Protein AF-A0A353MDY5-F1 (afdb_monomer)

pLDDT: mean 84.75, std 13.34, range [46.91, 98.19]

Solvent-accessible surface area (backbone atoms only — not comparable to full-atom values): 6318 Å² total; per-residue (Å²): 124,85,59,48,76,50,50,87,92,37,72,65,36,55,48,33,39,76,69,66,77,44,56,96,83,58,75,62,87,57,96,47,60,49,61,63,78,95,44,56,91,49,46,66,61,58,50,49,60,58,32,77,76,31,87,82,40,68,39,67,82,58,47,36,60,40,48,70,70,58,54,56,52,52,72,73,46,96,75,84,77,66,63,77,70,54,53,62,75,52,76,80,56,87,68,78,70,131

Sequence (98 aa):
MTGIRIFPGTPLHRQAISDGIITADTVLLEPVFYLAPAIRDTLCEMVAARALARKNWVAPGMELNMSDAMLDALRRFPVRGPMWKQLKRLGRSRIRPM

Foldseek 3Di:
DDAAWDDPPDPVVVVCCVQVVDHPPDDSPDTDGDDDPVCVVPVVVVLLVVLQVDCLDDDVVQCFLDDPVVVVVVVVDPDDDDPSVVSSVDGGDPDDTD

Mean predicted aligned error: 6.67 Å

Radius of gyration: 17.31 Å; Cα contacts (8 Å, |Δi|>4): 88; chains: 1; bounding box: 35×22×49 Å

Structure (mmCIF, N/CA/C/O backbone):
data_AF-A0A353MDY5-F1
#
_entry.id   AF-A0A353MDY5-F1
#
loop_
_atom_site.group_PDB
_atom_site.id
_atom_site.type_symbol
_atom_site.label_atom_id
_atom_site.label_alt_id
_atom_site.label_comp_id
_atom_site.label_asym_id
_atom_site.label_entity_id
_atom_site.label_seq_id
_atom_site.pdbx_PDB_ins_code
_atom_site.Cartn_x
_atom_site.Cartn_y
_atom_site.Cartn_z
_atom_s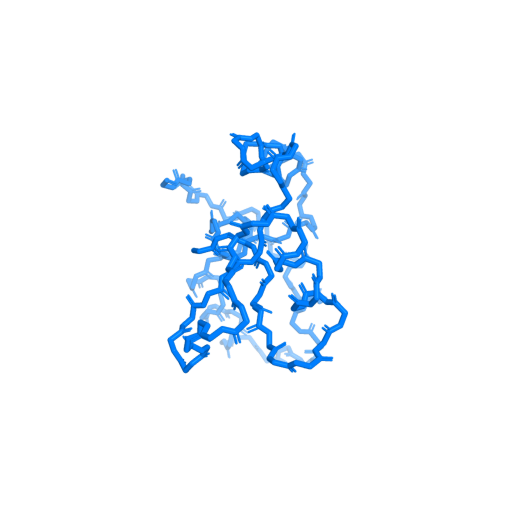ite.occupancy
_atom_site.B_iso_or_equiv
_atom_site.auth_seq_id
_atom_site.auth_comp_id
_atom_site.auth_asym_id
_atom_site.auth_atom_id
_atom_site.pdbx_PDB_model_num
ATOM 1 N N . MET A 1 1 ? -0.561 6.161 -1.717 1.00 56.09 1 MET A N 1
ATOM 2 C CA . MET A 1 1 ? -1.181 5.451 -0.571 1.00 56.09 1 MET A CA 1
ATOM 3 C C . MET A 1 1 ? -0.619 4.043 -0.508 1.00 56.09 1 MET A C 1
ATOM 5 O O . MET A 1 1 ? -0.717 3.330 -1.501 1.00 56.09 1 MET A O 1
ATOM 9 N N . THR A 1 2 ? -0.022 3.659 0.620 1.00 75.69 2 THR A N 1
ATOM 10 C CA . THR A 1 2 ? 0.539 2.315 0.832 1.00 75.69 2 THR A CA 1
ATOM 11 C C . THR A 1 2 ? -0.349 1.559 1.813 1.00 75.69 2 THR A C 1
ATOM 13 O O . THR A 1 2 ? -0.769 2.123 2.818 1.00 75.69 2 THR A O 1
ATOM 16 N N . GLY A 1 3 ? -0.642 0.292 1.525 1.00 89.38 3 GLY A N 1
ATOM 17 C CA . GLY A 1 3 ? -1.439 -0.578 2.391 1.00 89.38 3 GLY A CA 1
ATOM 18 C C . GLY A 1 3 ? -2.572 -1.279 1.652 1.00 89.38 3 GLY A C 1
ATOM 19 O O . GLY A 1 3 ? -2.811 -1.042 0.467 1.00 89.38 3 GLY A O 1
ATOM 20 N N . ILE A 1 4 ? -3.268 -2.165 2.360 1.00 94.25 4 ILE A N 1
ATOM 21 C CA . ILE A 1 4 ? -4.405 -2.914 1.814 1.00 94.25 4 ILE A CA 1
ATOM 22 C C . ILE A 1 4 ? -5.691 -2.190 2.210 1.00 94.25 4 ILE A C 1
ATOM 24 O O . ILE A 1 4 ? -5.908 -1.936 3.394 1.00 94.25 4 ILE A O 1
ATOM 28 N N . ARG A 1 5 ? -6.546 -1.852 1.238 1.00 96.12 5 ARG A N 1
ATOM 29 C CA . ARG A 1 5 ? -7.851 -1.225 1.503 1.00 96.12 5 ARG A CA 1
ATOM 30 C C . ARG A 1 5 ? -8.674 -2.124 2.425 1.00 96.12 5 ARG A C 1
ATOM 32 O O . ARG A 1 5 ? -8.880 -3.300 2.128 1.00 96.12 5 ARG A O 1
ATOM 39 N N . ILE A 1 6 ? -9.152 -1.557 3.526 1.00 97.62 6 ILE A N 1
ATOM 40 C CA . ILE A 1 6 ? -10.000 -2.268 4.478 1.00 97.62 6 ILE A CA 1
ATOM 41 C C . ILE A 1 6 ? -11.441 -2.223 3.974 1.00 97.62 6 ILE A C 1
ATOM 43 O O . ILE A 1 6 ? -11.964 -1.143 3.693 1.00 97.62 6 ILE A O 1
ATOM 47 N N . PHE A 1 7 ? -12.072 -3.395 3.890 1.00 97.25 7 PHE A N 1
ATOM 48 C CA . PHE A 1 7 ? -13.490 -3.547 3.565 1.00 97.25 7 PHE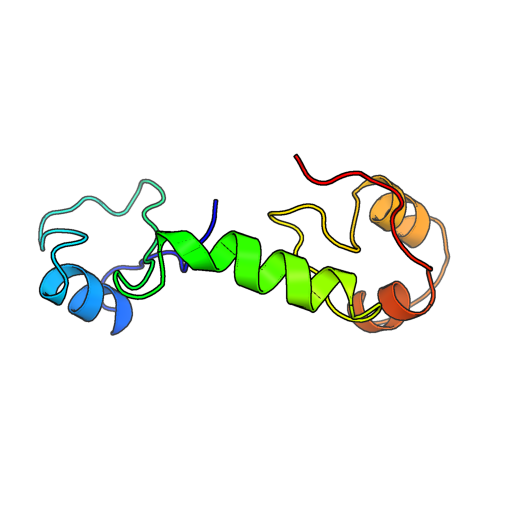 A CA 1
ATOM 49 C C . PHE A 1 7 ? -14.248 -4.189 4.733 1.00 97.25 7 PHE A C 1
ATOM 51 O O . PHE A 1 7 ? -13.727 -5.154 5.308 1.00 97.25 7 PHE A O 1
ATOM 58 N N . PRO A 1 8 ? -15.469 -3.717 5.060 1.00 96.69 8 PRO A N 1
ATOM 59 C CA . PRO A 1 8 ? -16.281 -4.274 6.140 1.00 96.69 8 PRO A CA 1
ATOM 60 C C . PRO A 1 8 ? -16.453 -5.796 6.032 1.00 96.69 8 PRO A C 1
ATOM 62 O O . PRO A 1 8 ? -16.540 -6.352 4.940 1.00 96.69 8 PRO A O 1
ATOM 65 N N . GLY A 1 9 ? -16.495 -6.484 7.175 1.00 95.88 9 GLY A N 1
ATOM 66 C CA . GLY A 1 9 ? -16.761 -7.931 7.254 1.00 95.88 9 GLY A CA 1
ATOM 67 C C . GLY A 1 9 ? -15.607 -8.857 6.835 1.00 95.88 9 GLY A C 1
ATOM 68 O O . GLY A 1 9 ? -15.638 -10.056 7.128 1.00 95.88 9 GLY A O 1
ATOM 69 N N . THR A 1 10 ? -14.550 -8.330 6.215 1.00 97.81 10 THR A N 1
ATOM 70 C CA . THR A 1 10 ? -13.376 -9.130 5.833 1.00 97.81 10 THR A CA 1
ATOM 71 C C . THR A 1 10 ? -12.549 -9.572 7.053 1.00 97.81 10 THR A C 1
ATOM 73 O O . THR A 1 10 ? -12.603 -8.937 8.110 1.00 97.81 10 THR A O 1
ATOM 76 N N . PRO A 1 11 ? -11.730 -10.635 6.941 1.00 98.19 11 PRO A N 1
ATOM 77 C CA . PRO A 1 11 ? -10.751 -10.966 7.980 1.00 98.19 11 PRO A CA 1
ATOM 78 C C . PRO A 1 11 ? -9.808 -9.801 8.307 1.00 98.19 11 PRO A C 1
ATOM 80 O O . PRO A 1 11 ? -9.524 -9.559 9.475 1.00 98.19 11 PRO A O 1
ATOM 83 N N . LEU A 1 12 ? -9.400 -9.029 7.292 1.00 97.75 12 LEU A N 1
ATOM 84 C CA . LEU A 1 12 ? -8.554 -7.850 7.471 1.00 97.75 12 LEU A CA 1
ATOM 85 C C . LEU A 1 12 ? -9.240 -6.763 8.307 1.00 97.75 12 LEU A C 1
ATOM 87 O O . LEU A 1 12 ? -8.584 -6.117 9.111 1.00 97.75 12 LEU A O 1
ATOM 91 N N . HIS A 1 13 ? -10.555 -6.582 8.158 1.00 98.00 13 HIS A N 1
ATOM 92 C CA . HIS A 1 13 ? -11.328 -5.656 8.987 1.00 98.00 13 HIS A CA 1
ATOM 93 C C . HIS A 1 13 ? -11.296 -6.047 10.468 1.00 98.00 13 HIS A C 1
ATOM 95 O O . HIS A 1 13 ? -11.019 -5.203 11.314 1.00 98.00 13 HIS A O 1
ATOM 101 N N . ARG A 1 14 ? -11.490 -7.335 10.786 1.00 98.12 14 ARG A N 1
ATOM 102 C CA . ARG A 1 14 ? -11.373 -7.832 12.170 1.00 98.12 14 ARG A CA 1
ATOM 103 C C . ARG A 1 14 ? -9.961 -7.657 12.721 1.00 98.12 14 ARG A C 1
ATOM 105 O O . ARG A 1 14 ? -9.808 -7.218 13.856 1.00 98.12 14 ARG A O 1
ATOM 112 N N . GLN A 1 15 ? -8.947 -7.952 11.908 1.00 97.94 15 GLN A N 1
ATOM 113 C CA . GLN A 1 15 ? -7.552 -7.742 12.291 1.00 97.94 15 GLN A CA 1
ATOM 114 C C . GLN A 1 15 ? -7.262 -6.262 12.550 1.00 97.94 15 GLN A C 1
ATOM 116 O O . GLN A 1 15 ? -6.636 -5.930 13.543 1.00 97.94 15 GLN A O 1
ATOM 121 N N . ALA A 1 16 ? -7.759 -5.361 11.703 1.00 97.75 16 ALA A N 1
ATOM 122 C CA . ALA A 1 16 ? -7.547 -3.928 11.857 1.00 97.75 16 ALA A CA 1
ATOM 123 C C . ALA A 1 16 ? -8.182 -3.366 13.140 1.00 97.75 16 ALA A C 1
ATOM 125 O O . ALA A 1 16 ? -7.611 -2.458 13.737 1.00 97.75 16 ALA A O 1
ATOM 126 N N . ILE A 1 17 ? -9.320 -3.920 13.577 1.00 98.06 17 ILE A N 1
ATOM 127 C CA . ILE A 1 17 ? -9.913 -3.60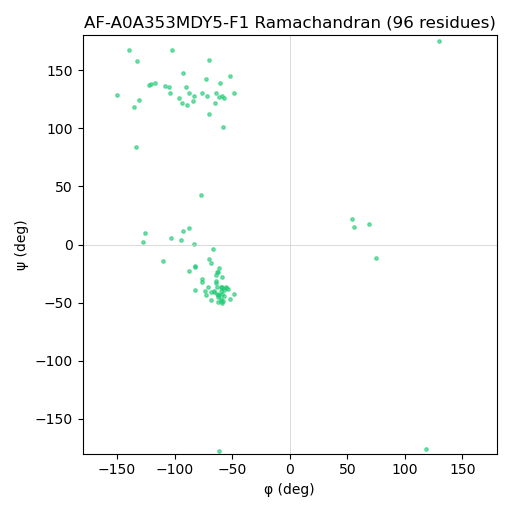8 14.886 1.00 98.06 17 ILE A CA 1
ATOM 128 C C . ILE A 1 17 ? -9.037 -4.161 16.015 1.00 98.06 17 ILE A C 1
ATOM 130 O O . ILE A 1 17 ? -8.711 -3.435 16.949 1.00 98.06 17 ILE A O 1
ATOM 134 N N . SER A 1 18 ? -8.616 -5.426 15.912 1.00 97.69 18 SER A N 1
ATOM 135 C CA . SER A 1 18 ? -7.740 -6.067 16.904 1.00 97.69 18 SER A CA 1
ATOM 136 C C . SER A 1 18 ? -6.407 -5.335 17.076 1.00 97.69 18 SER A C 1
ATOM 138 O O . SER A 1 18 ? -5.894 -5.249 18.186 1.00 97.69 18 SER A O 1
ATOM 140 N N . ASP A 1 19 ? -5.857 -4.803 15.987 1.00 96.62 19 ASP A N 1
ATOM 141 C CA . ASP A 1 19 ? -4.598 -4.057 15.971 1.00 96.62 19 ASP A CA 1
ATOM 142 C C . ASP A 1 19 ? -4.780 -2.579 16.356 1.00 96.62 19 ASP A C 1
ATOM 144 O O . ASP A 1 19 ? -3.814 -1.817 16.340 1.00 96.62 19 ASP A O 1
ATOM 148 N N . GLY A 1 20 ? -6.010 -2.146 16.657 1.00 96.62 20 GLY A N 1
ATOM 149 C CA . GLY A 1 20 ? -6.324 -0.767 17.036 1.00 96.62 20 GLY A CA 1
ATOM 150 C C . GLY A 1 20 ? -6.167 0.255 15.905 1.00 96.62 20 GLY A C 1
ATOM 151 O O . GLY A 1 20 ? -6.062 1.449 16.169 1.00 96.62 20 GLY A O 1
ATOM 152 N N . ILE A 1 21 ? -6.131 -0.184 14.644 1.00 95.38 21 ILE A N 1
ATOM 153 C CA . ILE A 1 21 ? -5.999 0.701 13.473 1.00 95.38 21 ILE A CA 1
ATOM 154 C C . ILE A 1 21 ? -7.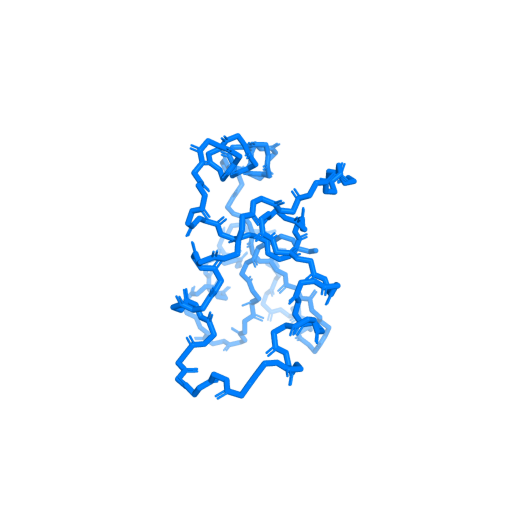326 1.402 13.161 1.00 95.38 21 ILE A C 1
ATOM 156 O O . ILE A 1 21 ? -7.329 2.532 12.679 1.00 95.38 21 ILE A O 1
ATOM 160 N N . ILE A 1 22 ? -8.444 0.727 13.427 1.00 97.19 22 ILE A N 1
ATOM 161 C CA . ILE A 1 22 ? -9.808 1.254 13.325 1.00 97.19 22 ILE A CA 1
ATOM 162 C C . ILE A 1 22 ? -10.641 0.750 14.506 1.00 97.19 22 ILE A C 1
ATOM 164 O O . ILE A 1 22 ? -10.258 -0.192 15.196 1.00 97.19 22 ILE A O 1
ATOM 168 N N . THR A 1 23 ? -11.814 1.338 14.705 1.00 97.56 23 THR A N 1
ATOM 169 C CA . THR A 1 23 ? -12.845 0.846 15.629 1.00 97.56 23 THR A CA 1
ATOM 170 C C . THR A 1 23 ? -13.960 0.124 14.870 1.00 97.56 23 THR A C 1
ATOM 172 O O . THR A 1 23 ? -14.071 0.247 13.649 1.00 97.56 23 THR A O 1
ATOM 175 N N . ALA A 1 24 ? -14.824 -0.601 15.590 1.00 95.56 24 ALA A N 1
ATOM 176 C CA . ALA A 1 24 ? -16.001 -1.247 15.001 1.00 95.56 24 ALA A CA 1
ATOM 177 C C . ALA A 1 24 ? -16.965 -0.252 14.319 1.00 95.56 24 ALA A C 1
ATOM 179 O O . ALA A 1 24 ? -17.623 -0.617 13.347 1.00 95.56 24 ALA A O 1
ATOM 180 N N . ASP A 1 25 ? -16.990 1.000 14.785 1.00 96.19 25 ASP A N 1
ATOM 181 C CA . ASP A 1 25 ? -17.856 2.072 14.276 1.00 96.19 25 ASP A CA 1
ATOM 182 C C . ASP A 1 25 ? -17.178 2.946 13.207 1.00 96.19 25 ASP A C 1
ATOM 184 O O . ASP A 1 25 ? -17.738 3.946 12.756 1.00 96.19 25 ASP A O 1
ATOM 188 N N . THR A 1 26 ? -15.948 2.611 12.798 1.00 97.19 26 THR A N 1
ATOM 189 C CA . THR A 1 26 ? -15.226 3.401 11.795 1.00 97.19 26 THR A CA 1
ATOM 190 C C . THR A 1 26 ? -15.947 3.345 10.447 1.00 97.19 26 THR A C 1
ATOM 192 O O . THR A 1 26 ? -16.120 2.279 9.855 1.00 97.19 26 THR A O 1
ATOM 195 N N . VAL A 1 27 ? -16.326 4.512 9.917 1.00 96.25 27 VAL A N 1
ATOM 196 C CA . VAL A 1 27 ? -16.967 4.635 8.602 1.00 96.25 27 VAL A CA 1
ATOM 197 C C . VAL A 1 27 ? -15.949 4.335 7.500 1.00 96.25 27 VAL A C 1
ATOM 199 O O . VAL A 1 27 ? -15.021 5.102 7.266 1.00 96.25 27 VAL A O 1
ATOM 202 N N . LEU A 1 28 ? -16.142 3.223 6.787 1.00 96.56 28 LEU A N 1
ATOM 203 C CA . LEU A 1 28 ? -15.239 2.775 5.717 1.00 96.56 28 LEU A CA 1
ATOM 204 C C . LEU A 1 28 ? -15.639 3.258 4.314 1.00 96.56 28 LEU A C 1
ATOM 206 O O . LEU A 1 28 ? -15.071 2.775 3.332 1.00 96.56 28 LEU A O 1
ATOM 210 N N . LEU A 1 29 ? -16.585 4.201 4.202 1.00 95.56 29 LEU A N 1
ATOM 211 C CA . LEU A 1 29 ? -16.902 4.854 2.925 1.00 95.56 29 LEU A CA 1
ATOM 212 C C . LEU A 1 29 ? -15.654 5.557 2.378 1.00 95.56 29 LEU A C 1
ATOM 214 O O . LEU A 1 29 ? -15.239 5.285 1.251 1.00 95.56 29 LEU A O 1
ATOM 218 N N . GLU A 1 30 ? -14.984 6.336 3.231 1.00 94.19 30 GLU A N 1
ATOM 219 C CA . GLU A 1 30 ? -13.681 6.903 2.908 1.00 94.19 30 GLU A CA 1
ATOM 220 C C . GLU A 1 30 ? -12.570 5.831 2.922 1.00 94.19 30 GLU A C 1
ATOM 222 O O . GLU A 1 30 ? -12.595 4.901 3.743 1.00 94.19 30 GLU A O 1
ATOM 227 N N . PRO A 1 31 ? -11.589 5.911 2.001 1.00 94.31 31 PRO A N 1
ATOM 228 C CA . PRO A 1 31 ? -10.446 5.008 1.936 1.00 94.31 31 PRO A CA 1
ATOM 229 C C . PRO A 1 31 ? -9.559 4.921 3.183 1.00 94.31 31 PRO A C 1
ATOM 231 O O . PRO A 1 31 ? -8.641 5.709 3.364 1.00 94.31 31 PRO A O 1
ATOM 234 N N . VAL A 1 32 ? -9.753 3.863 3.976 1.00 95.88 32 VAL A N 1
ATOM 235 C CA . VAL A 1 32 ? -8.865 3.441 5.071 1.00 95.88 32 VAL A CA 1
ATOM 236 C C . VAL A 1 32 ? -8.050 2.217 4.656 1.00 95.88 32 VAL A C 1
ATOM 238 O O . VAL A 1 32 ? -8.580 1.260 4.080 1.00 95.88 32 VAL A O 1
ATOM 241 N N . PHE A 1 33 ? -6.754 2.241 4.961 1.00 94.94 33 PHE A N 1
ATOM 242 C CA . PHE A 1 33 ? -5.792 1.220 4.560 1.00 94.94 33 PHE A CA 1
ATOM 243 C C . PHE A 1 33 ? -5.110 0.601 5.775 1.00 94.94 33 PHE A C 1
ATOM 245 O O . PHE A 1 33 ? -4.695 1.298 6.698 1.00 94.94 33 PHE A O 1
ATOM 252 N N . TYR A 1 34 ? -4.963 -0.718 5.743 1.00 96.19 34 TYR A N 1
ATOM 253 C CA . TYR A 1 34 ? -4.225 -1.469 6.739 1.00 96.19 34 TYR A CA 1
ATOM 254 C C . TYR A 1 34 ? -2.743 -1.541 6.364 1.00 96.19 34 TYR A C 1
ATOM 256 O O . TYR A 1 34 ? -2.381 -1.940 5.250 1.00 96.19 34 TYR A O 1
ATOM 264 N N . LEU A 1 35 ? -1.902 -1.215 7.341 1.00 94.31 35 LEU A N 1
ATOM 265 C CA . LEU A 1 35 ? -0.472 -1.490 7.364 1.00 94.31 35 LEU A CA 1
ATOM 266 C C . LEU A 1 35 ? -0.142 -2.119 8.711 1.00 94.31 35 LEU A C 1
ATOM 268 O O . LEU A 1 35 ? -0.419 -1.519 9.753 1.00 94.31 35 LEU A O 1
ATOM 272 N N . ALA A 1 36 ? 0.463 -3.305 8.674 1.00 93.88 36 ALA A N 1
ATOM 273 C CA . ALA A 1 36 ? 0.878 -3.997 9.883 1.00 93.88 36 ALA A CA 1
ATOM 274 C C . ALA A 1 36 ? 1.856 -3.107 10.677 1.00 93.88 36 ALA A C 1
ATOM 276 O O . ALA A 1 36 ? 2.849 -2.649 10.095 1.00 93.88 36 ALA A O 1
ATOM 277 N N . PRO A 1 37 ? 1.616 -2.867 11.982 1.00 93.25 37 PRO A N 1
ATOM 278 C CA . PRO A 1 37 ? 2.441 -1.962 12.785 1.00 93.25 37 PRO A CA 1
ATOM 279 C C . PRO A 1 37 ? 3.936 -2.294 12.732 1.00 93.25 37 PRO A C 1
ATOM 281 O O . PRO A 1 37 ? 4.756 -1.397 12.591 1.00 93.25 37 PRO A O 1
ATOM 284 N N . ALA A 1 38 ? 4.281 -3.586 12.725 1.00 94.81 38 ALA A N 1
ATOM 285 C CA . ALA A 1 38 ? 5.661 -4.072 12.733 1.00 94.81 38 ALA A CA 1
ATOM 286 C C . ALA A 1 38 ? 6.516 -3.653 11.519 1.00 94.81 38 ALA A C 1
ATOM 288 O O . ALA A 1 38 ? 7.740 -3.716 11.588 1.00 94.81 38 ALA A O 1
ATOM 289 N N . ILE A 1 39 ? 5.898 -3.268 10.398 1.00 93.69 39 ILE A N 1
ATOM 290 C CA . ILE A 1 39 ? 6.610 -2.920 9.154 1.00 93.69 39 ILE A CA 1
ATOM 291 C C . ILE A 1 39 ? 6.213 -1.553 8.598 1.00 93.69 39 ILE A C 1
ATOM 293 O O . ILE A 1 39 ? 6.682 -1.179 7.526 1.00 93.69 39 ILE A O 1
ATOM 297 N N . ARG A 1 40 ? 5.327 -0.818 9.280 1.00 91.94 40 ARG A N 1
ATOM 298 C CA . ARG A 1 40 ? 4.736 0.430 8.776 1.00 91.94 40 ARG A CA 1
ATOM 299 C C . ARG A 1 40 ? 5.799 1.423 8.309 1.00 91.94 40 ARG A C 1
ATOM 301 O O . ARG A 1 40 ? 5.685 1.946 7.204 1.00 91.94 40 ARG A O 1
ATOM 308 N N . ASP A 1 41 ? 6.832 1.614 9.121 1.00 93.12 41 ASP A N 1
ATOM 309 C CA . ASP A 1 41 ? 7.833 2.660 8.903 1.00 93.12 41 ASP A CA 1
ATOM 310 C C . ASP A 1 41 ? 8.916 2.246 7.899 1.00 93.12 41 ASP A C 1
ATOM 312 O O . ASP A 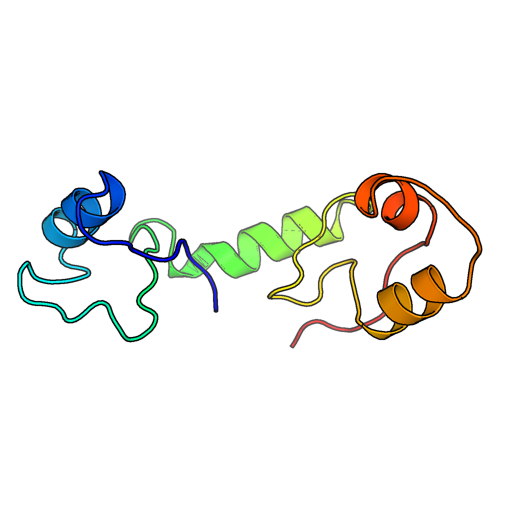1 41 ? 9.590 3.094 7.324 1.00 93.12 41 ASP A O 1
ATOM 316 N N . THR A 1 42 ? 9.064 0.944 7.637 1.00 94.12 42 THR A N 1
ATOM 317 C CA . THR A 1 42 ? 10.134 0.400 6.783 1.00 94.12 42 THR A CA 1
ATOM 318 C C . THR A 1 42 ? 9.631 -0.152 5.451 1.00 94.12 42 THR A C 1
ATOM 320 O O . THR A 1 42 ? 10.425 -0.379 4.537 1.00 94.12 42 THR A O 1
ATOM 323 N N . LEU A 1 43 ? 8.319 -0.368 5.291 1.00 91.56 43 LEU A N 1
ATOM 324 C CA . LEU A 1 43 ? 7.750 -1.050 4.127 1.00 91.56 43 LEU A CA 1
ATOM 325 C C . LEU A 1 43 ? 8.094 -0.363 2.802 1.00 91.56 43 LEU A C 1
ATOM 327 O O . LEU A 1 43 ? 8.513 -1.039 1.862 1.00 91.56 43 LEU A O 1
ATOM 331 N N . CYS A 1 44 ? 7.912 0.956 2.710 1.0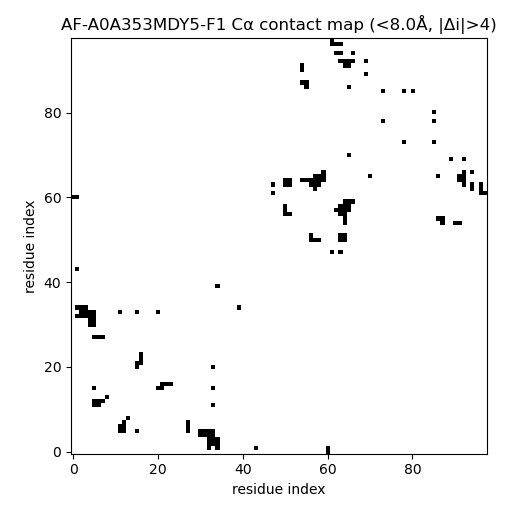0 89.56 44 CYS A N 1
ATOM 332 C CA . CYS A 1 44 ? 8.142 1.690 1.464 1.00 89.56 44 CYS A CA 1
ATOM 333 C C . CYS A 1 44 ? 9.606 1.584 1.019 1.00 89.56 44 CYS A C 1
ATOM 335 O O . CYS A 1 44 ? 9.871 1.187 -0.116 1.00 89.56 44 CYS A O 1
ATOM 337 N N . GLU A 1 45 ? 10.553 1.8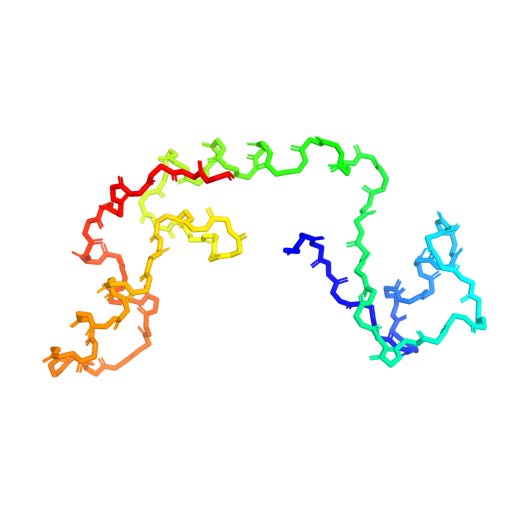40 1.926 1.00 91.19 45 GLU A N 1
ATOM 338 C CA . GLU A 1 45 ? 11.989 1.705 1.657 1.00 91.19 45 GLU A CA 1
ATOM 339 C C . GLU A 1 45 ? 12.347 0.266 1.260 1.00 91.19 45 GLU A C 1
ATOM 341 O O . GLU A 1 45 ? 13.006 0.019 0.244 1.00 91.19 45 GLU A O 1
ATOM 346 N N . MET A 1 46 ? 11.834 -0.706 2.017 1.00 91.94 46 MET A N 1
ATOM 347 C CA . MET A 1 46 ? 12.065 -2.127 1.791 1.00 91.94 46 MET A CA 1
ATOM 348 C C . MET A 1 46 ? 11.604 -2.580 0.396 1.00 91.94 46 MET A C 1
ATOM 350 O O . MET A 1 46 ? 12.301 -3.368 -0.263 1.00 91.94 46 MET A O 1
ATOM 354 N N . VAL A 1 47 ? 10.432 -2.116 -0.051 1.00 90.62 47 VAL A N 1
ATOM 355 C CA . VAL A 1 47 ? 9.889 -2.423 -1.381 1.00 90.62 47 VAL A CA 1
ATOM 356 C C . VAL A 1 47 ? 10.669 -1.680 -2.458 1.00 90.62 47 VAL A C 1
ATOM 358 O O . VAL A 1 47 ? 11.023 -2.300 -3.465 1.00 90.62 47 VAL A O 1
ATOM 361 N N . ALA A 1 48 ? 10.994 -0.403 -2.247 1.00 89.00 48 ALA A N 1
ATOM 362 C CA . ALA A 1 48 ? 11.742 0.399 -3.206 1.00 89.00 48 ALA A CA 1
ATOM 363 C C . ALA A 1 48 ? 13.110 -0.216 -3.524 1.00 89.00 48 ALA A C 1
ATOM 365 O O . ALA A 1 48 ? 13.419 -0.474 -4.692 1.00 89.00 48 ALA A O 1
ATOM 366 N N . ALA A 1 49 ? 13.881 -0.565 -2.492 1.00 91.31 49 ALA A N 1
ATOM 367 C CA . ALA A 1 49 ? 15.183 -1.210 -2.642 1.00 91.31 49 ALA A CA 1
ATOM 368 C C . ALA A 1 49 ? 15.088 -2.528 -3.438 1.00 91.31 49 ALA A C 1
ATOM 370 O O . ALA A 1 49 ? 15.876 -2.784 -4.354 1.00 91.31 49 ALA A O 1
ATOM 371 N N . ARG A 1 50 ? 14.083 -3.364 -3.142 1.00 91.25 50 ARG A N 1
ATOM 372 C CA . ARG A 1 50 ? 13.889 -4.658 -3.822 1.00 91.25 50 ARG A CA 1
ATOM 373 C C . ARG A 1 50 ? 13.413 -4.516 -5.267 1.00 91.25 50 ARG A C 1
ATOM 375 O O . ARG A 1 50 ? 13.829 -5.325 -6.105 1.00 91.25 50 ARG A O 1
ATOM 382 N N . ALA A 1 51 ? 12.560 -3.533 -5.549 1.00 88.62 51 ALA A N 1
ATOM 383 C CA . ALA A 1 51 ? 12.023 -3.267 -6.879 1.00 88.62 51 ALA A CA 1
ATOM 384 C C . ALA A 1 51 ? 13.075 -2.638 -7.806 1.00 88.62 51 ALA A C 1
ATOM 386 O O . ALA A 1 51 ? 13.202 -3.057 -8.954 1.00 88.62 51 ALA A O 1
ATOM 387 N N . LEU A 1 52 ? 13.906 -1.710 -7.323 1.00 85.56 52 LEU A N 1
ATOM 388 C CA . LEU A 1 52 ? 14.982 -1.106 -8.128 1.00 85.56 52 LEU A CA 1
ATOM 389 C C . LEU A 1 52 ? 16.047 -2.127 -8.566 1.00 85.56 52 LEU A C 1
ATOM 391 O O . LEU A 1 52 ? 16.611 -2.030 -9.667 1.00 85.56 52 LEU A O 1
ATOM 395 N N . ALA A 1 53 ? 16.272 -3.153 -7.741 1.00 88.88 53 ALA A N 1
ATOM 396 C CA . ALA A 1 53 ? 17.150 -4.274 -8.059 1.00 88.88 53 ALA A CA 1
ATOM 397 C C . ALA A 1 53 ? 16.591 -5.211 -9.154 1.00 88.88 53 ALA A C 1
ATOM 399 O O . ALA A 1 53 ? 17.332 -6.046 -9.673 1.00 88.88 53 ALA A O 1
ATOM 400 N N . ARG A 1 54 ? 15.304 -5.107 -9.530 1.00 86.19 54 ARG A N 1
ATOM 401 C CA . ARG A 1 54 ? 14.616 -6.071 -10.410 1.00 86.19 54 ARG A CA 1
ATOM 402 C C . ARG A 1 54 ? 13.783 -5.388 -11.491 1.00 86.19 54 ARG A C 1
ATOM 404 O O . ARG A 1 54 ? 12.783 -4.742 -11.221 1.00 86.19 54 ARG A O 1
ATOM 411 N N . LYS A 1 55 ? 14.125 -5.631 -12.758 1.00 74.94 55 LYS A N 1
ATOM 412 C CA . LYS A 1 55 ? 13.437 -5.024 -13.919 1.00 74.94 55 LYS A CA 1
ATOM 413 C C . LYS A 1 55 ? 11.993 -5.504 -14.127 1.00 74.94 55 LYS A C 1
ATOM 415 O O . LYS A 1 55 ? 11.259 -4.911 -14.902 1.00 74.94 55 LYS A O 1
ATOM 420 N N . ASN A 1 56 ? 11.599 -6.603 -13.490 1.00 83.38 56 ASN A N 1
ATOM 421 C CA . ASN A 1 56 ? 10.286 -7.230 -13.642 1.00 83.38 56 ASN A CA 1
ATOM 422 C C . ASN A 1 56 ? 9.334 -6.954 -12.469 1.00 83.38 56 ASN A C 1
ATOM 424 O O . ASN A 1 56 ? 8.273 -7.573 -12.409 1.00 83.38 56 ASN A O 1
ATOM 428 N N . TRP A 1 57 ? 9.729 -6.106 -11.521 1.00 87.50 57 TRP A N 1
ATOM 429 C CA . TRP A 1 57 ? 8.903 -5.705 -10.385 1.00 87.50 57 TRP A CA 1
ATOM 430 C C . TRP A 1 57 ? 8.374 -4.306 -10.635 1.00 87.50 57 TRP A C 1
ATOM 432 O O . TRP A 1 57 ? 9.157 -3.423 -10.955 1.00 87.50 57 TRP A O 1
ATOM 442 N N . VAL A 1 58 ? 7.073 -4.104 -10.468 1.00 84.19 58 VAL A N 1
ATOM 443 C CA . VAL A 1 58 ? 6.429 -2.798 -10.630 1.00 84.19 58 VAL A CA 1
ATOM 444 C C . VAL A 1 58 ? 5.764 -2.405 -9.321 1.00 84.19 58 VAL A C 1
ATOM 446 O O . VAL A 1 58 ? 5.144 -3.248 -8.673 1.00 84.19 58 VAL A O 1
ATOM 449 N N . ALA A 1 59 ? 5.881 -1.138 -8.939 1.00 85.44 59 ALA A N 1
ATOM 450 C CA . ALA A 1 59 ? 5.141 -0.576 -7.814 1.00 85.44 59 ALA A CA 1
ATOM 451 C C . ALA A 1 59 ? 4.535 0.765 -8.249 1.00 85.44 59 ALA A C 1
ATOM 453 O O . ALA A 1 59 ? 5.145 1.808 -8.020 1.00 85.44 59 ALA A O 1
ATOM 454 N N . PRO A 1 60 ? 3.358 0.746 -8.907 1.00 77.56 60 PRO A N 1
ATOM 455 C CA . PRO A 1 60 ? 2.770 1.939 -9.520 1.00 77.56 60 PRO A CA 1
ATOM 456 C C . PRO A 1 60 ? 2.508 3.065 -8.518 1.00 77.56 60 PRO A C 1
ATOM 458 O O . PRO A 1 60 ? 2.782 4.217 -8.813 1.00 77.56 60 PRO A O 1
ATOM 461 N N . GLY A 1 61 ? 2.078 2.730 -7.295 1.00 78.75 61 GLY A N 1
ATOM 462 C CA . GLY A 1 61 ? 1.871 3.713 -6.223 1.00 78.75 61 GLY A CA 1
ATOM 463 C C . GLY A 1 61 ? 3.147 4.389 -5.702 1.00 78.75 61 GLY A C 1
ATOM 464 O O . GLY A 1 61 ? 3.042 5.253 -4.840 1.00 78.75 61 GLY A O 1
ATOM 465 N N . MET A 1 62 ? 4.322 3.980 -6.194 1.00 80.44 62 MET A N 1
ATOM 466 C CA . MET A 1 62 ? 5.636 4.589 -5.945 1.00 80.44 62 MET A CA 1
ATOM 467 C C . MET A 1 62 ? 6.363 4.936 -7.260 1.00 80.44 62 MET A C 1
ATOM 469 O O . MET A 1 62 ? 7.562 5.194 -7.246 1.00 80.44 62 MET A O 1
ATOM 473 N N . GLU A 1 63 ? 5.675 4.850 -8.406 1.00 76.44 63 GLU A N 1
ATOM 474 C CA . GLU A 1 63 ? 6.226 5.065 -9.757 1.00 76.44 63 GLU A CA 1
ATOM 475 C C . GLU A 1 63 ? 7.468 4.216 -10.111 1.00 76.44 63 GLU A C 1
ATOM 477 O O . GLU A 1 63 ? 8.241 4.522 -11.024 1.00 76.44 63 GLU A O 1
ATOM 482 N N . LEU A 1 64 ? 7.676 3.090 -9.419 1.00 79.44 64 LEU A N 1
ATOM 483 C CA . LEU A 1 64 ? 8.848 2.245 -9.642 1.00 79.44 64 LEU A CA 1
ATOM 484 C C . LEU A 1 64 ? 8.622 1.294 -10.814 1.00 79.44 64 LEU A C 1
ATOM 486 O O . LEU A 1 64 ? 7.702 0.469 -10.800 1.00 79.44 64 LEU A O 1
ATOM 490 N N . ASN A 1 65 ? 9.523 1.373 -11.800 1.00 74.12 65 ASN A N 1
ATOM 491 C CA . ASN A 1 65 ? 9.555 0.544 -13.013 1.00 74.12 65 ASN A CA 1
ATOM 492 C C . ASN A 1 65 ? 8.252 0.562 -13.850 1.00 74.12 65 ASN A C 1
ATOM 494 O O . ASN A 1 65 ? 8.080 -0.285 -14.725 1.00 74.12 65 ASN A O 1
ATOM 498 N N . MET A 1 66 ? 7.350 1.517 -13.608 1.00 76.94 66 MET A N 1
ATOM 499 C CA . MET A 1 66 ? 6.152 1.778 -14.406 1.00 76.94 66 MET A CA 1
ATOM 500 C C . MET A 1 66 ? 5.829 3.268 -14.316 1.00 76.94 66 MET A C 1
ATOM 502 O O . MET A 1 66 ? 5.757 3.803 -13.216 1.00 76.94 66 MET A O 1
ATOM 506 N N . SER A 1 67 ? 5.638 3.916 -15.462 1.00 80.50 67 SER A N 1
ATOM 507 C CA . SER A 1 67 ? 5.239 5.322 -15.548 1.00 80.50 67 SER A CA 1
ATOM 508 C C . SER A 1 67 ? 4.098 5.511 -16.537 1.00 80.50 67 SER A C 1
ATOM 510 O O . SER A 1 67 ? 3.936 4.705 -17.457 1.00 80.50 67 SER A O 1
ATOM 512 N N . ASP A 1 68 ? 3.351 6.603 -16.398 1.00 82.75 68 ASP A N 1
ATOM 513 C CA . ASP A 1 68 ? 2.249 6.921 -17.311 1.00 82.75 68 ASP A CA 1
ATOM 514 C C . ASP A 1 68 ? 2.725 7.065 -18.759 1.00 82.75 68 ASP A C 1
ATOM 516 O O . ASP A 1 68 ? 2.127 6.489 -19.664 1.00 82.75 68 ASP A O 1
ATOM 520 N N . ALA A 1 69 ? 3.884 7.693 -18.984 1.00 82.44 69 ALA A N 1
ATOM 521 C CA . ALA A 1 69 ? 4.487 7.795 -20.314 1.00 82.44 69 ALA A CA 1
ATOM 522 C C . ALA A 1 69 ? 4.791 6.419 -20.942 1.00 82.44 69 ALA A C 1
ATOM 524 O O . ALA A 1 69 ? 4.632 6.223 -22.149 1.00 82.44 69 ALA A O 1
ATOM 525 N N . MET A 1 70 ? 5.215 5.443 -20.131 1.00 80.00 70 MET A N 1
ATOM 526 C CA . MET A 1 70 ? 5.436 4.067 -20.584 1.00 80.00 70 MET A CA 1
ATOM 527 C C . MET A 1 70 ? 4.110 3.379 -20.937 1.00 80.00 70 MET A C 1
ATOM 529 O O . MET A 1 70 ? 4.041 2.670 -21.944 1.00 80.00 70 MET A O 1
ATOM 533 N N . LEU A 1 71 ? 3.058 3.595 -20.140 1.00 84.12 71 LEU A N 1
ATOM 534 C CA . LEU A 1 71 ? 1.715 3.073 -20.410 1.00 84.12 71 LEU A CA 1
ATOM 535 C C . LEU A 1 71 ? 1.110 3.693 -21.679 1.00 84.12 71 LEU A C 1
ATOM 537 O O . LEU A 1 71 ? 0.522 2.980 -22.492 1.00 84.12 71 LEU A O 1
ATOM 541 N N . ASP A 1 72 ? 1.314 4.988 -21.902 1.00 86.19 72 ASP A N 1
ATOM 542 C CA . ASP A 1 72 ? 0.886 5.678 -23.120 1.00 86.19 72 ASP A CA 1
ATOM 543 C C . ASP A 1 72 ? 1.623 5.180 -24.359 1.00 86.19 72 ASP A C 1
ATOM 545 O O . ASP A 1 72 ? 1.005 4.967 -25.404 1.00 86.19 72 ASP A O 1
ATOM 549 N N . ALA A 1 73 ? 2.929 4.929 -24.251 1.00 82.44 73 ALA A N 1
ATOM 550 C CA . ALA A 1 73 ? 3.692 4.315 -25.329 1.00 82.44 73 ALA A CA 1
ATOM 551 C C . ALA A 1 73 ? 3.167 2.907 -25.651 1.00 82.44 73 ALA A C 1
ATOM 553 O O . ALA A 1 73 ? 2.979 2.585 -26.824 1.00 82.44 73 ALA A O 1
ATOM 554 N N . LEU A 1 74 ? 2.863 2.091 -24.632 1.00 81.62 74 LEU A N 1
ATOM 555 C CA . LEU A 1 74 ? 2.293 0.749 -24.813 1.00 81.62 74 LEU A CA 1
ATOM 556 C C . LEU A 1 74 ? 0.983 0.766 -25.607 1.00 81.62 74 LEU A C 1
ATOM 558 O O . LEU A 1 74 ? 0.800 -0.090 -26.468 1.00 81.62 74 LEU A O 1
ATOM 562 N N . ARG A 1 75 ? 0.109 1.755 -25.376 1.00 83.75 75 ARG A N 1
ATOM 563 C CA . ARG A 1 75 ? -1.162 1.910 -26.113 1.00 83.75 75 ARG A CA 1
ATOM 564 C C . ARG A 1 75 ? -0.970 2.181 -27.608 1.00 83.75 75 ARG A C 1
ATOM 566 O O . ARG A 1 75 ? -1.860 1.870 -28.392 1.00 83.75 75 ARG A O 1
ATOM 573 N N . ARG A 1 76 ? 0.168 2.760 -28.009 1.00 83.62 76 ARG A N 1
ATOM 574 C CA . ARG A 1 76 ? 0.475 3.089 -29.414 1.00 83.62 76 ARG A CA 1
ATOM 575 C C . ARG A 1 76 ? 1.020 1.899 -30.201 1.00 83.62 76 ARG A C 1
ATOM 577 O O . ARG A 1 76 ? 0.979 1.918 -31.428 1.00 83.62 76 ARG A O 1
ATOM 584 N N . PHE A 1 77 ? 1.528 0.868 -29.526 1.00 75.56 77 PHE A N 1
ATOM 585 C CA . PHE A 1 77 ? 1.984 -0.346 -30.193 1.00 75.56 77 PHE A CA 1
ATOM 586 C C . PHE A 1 77 ? 0.829 -1.352 -30.314 1.00 75.56 77 PHE A C 1
ATOM 588 O O . PHE A 1 77 ? 0.137 -1.602 -29.328 1.00 75.56 77 PHE A O 1
ATOM 595 N N . PRO A 1 78 ? 0.634 -2.012 -31.472 1.00 69.94 78 PRO A N 1
ATOM 596 C CA . PRO A 1 78 ? -0.466 -2.957 -31.696 1.00 69.94 78 PRO A CA 1
ATOM 597 C C . PRO A 1 78 ? -0.212 -4.327 -31.031 1.00 69.94 78 PRO A C 1
ATOM 599 O O . PRO A 1 78 ? -0.428 -5.386 -31.625 1.00 69.94 78 PRO A O 1
ATOM 602 N N . VAL A 1 79 ? 0.295 -4.337 -29.795 1.00 72.69 79 VAL A N 1
ATOM 603 C CA . VAL A 1 79 ? 0.637 -5.558 -29.061 1.00 72.69 79 VAL A CA 1
ATOM 604 C C . VAL A 1 79 ? -0.584 -6.028 -28.278 1.00 72.69 79 VAL A C 1
ATOM 606 O O . VAL A 1 79 ? -1.094 -5.334 -27.402 1.00 72.69 79 VAL A O 1
ATOM 609 N N . ARG A 1 80 ? -1.042 -7.246 -28.567 1.00 78.94 80 ARG A N 1
ATOM 610 C CA . ARG A 1 80 ? -2.164 -7.882 -27.866 1.00 78.94 80 ARG A CA 1
ATOM 611 C C . ARG A 1 80 ? -1.671 -8.741 -26.701 1.00 78.94 80 ARG A C 1
ATOM 613 O O . ARG A 1 80 ? -0.588 -9.324 -26.760 1.00 78.94 80 ARG A O 1
ATOM 620 N N . GLY A 1 81 ? -2.472 -8.822 -25.640 1.00 83.75 81 GLY A N 1
ATOM 621 C CA . GLY A 1 81 ? -2.228 -9.681 -24.480 1.00 83.75 81 GLY A CA 1
ATOM 622 C C . GLY A 1 81 ? -2.056 -8.923 -23.159 1.00 83.75 81 GLY A C 1
ATOM 623 O O . GLY A 1 81 ? -2.213 -7.706 -23.111 1.00 83.75 81 GLY A O 1
ATOM 624 N N . PRO A 1 82 ? -1.747 -9.638 -22.063 1.00 86.94 82 PRO A N 1
ATOM 625 C CA . PRO A 1 82 ? -1.680 -9.035 -20.738 1.00 86.94 82 PRO A CA 1
ATOM 626 C C . PRO A 1 82 ? -0.565 -7.988 -20.624 1.00 86.94 82 PRO A C 1
ATOM 628 O O . PRO A 1 82 ? 0.595 -8.283 -20.923 1.00 86.94 82 PRO A O 1
ATOM 631 N N . MET A 1 83 ? -0.898 -6.800 -20.106 1.00 84.19 83 MET A N 1
ATOM 632 C CA . MET A 1 83 ? 0.021 -5.661 -19.936 1.00 84.19 83 MET A CA 1
ATOM 633 C C . MET A 1 83 ? 1.349 -6.054 -19.264 1.00 84.19 83 MET A C 1
ATOM 635 O O . MET A 1 83 ? 2.427 -5.673 -19.714 1.00 84.19 83 MET A O 1
ATOM 639 N N . TRP A 1 84 ? 1.300 -6.892 -18.226 1.00 81.25 84 TRP A N 1
ATOM 640 C CA . TRP A 1 84 ? 2.482 -7.334 -17.475 1.00 81.25 84 TRP A CA 1
ATOM 641 C C . TRP A 1 84 ? 3.495 -8.146 -18.300 1.00 81.25 84 TRP A C 1
ATOM 643 O O . TRP A 1 84 ? 4.678 -8.172 -17.959 1.00 81.25 84 TRP A O 1
ATOM 653 N N . LYS A 1 85 ? 3.078 -8.790 -19.401 1.00 81.81 85 LYS A N 1
ATOM 654 C CA . LYS A 1 85 ? 4.009 -9.450 -20.337 1.00 81.81 85 LYS A CA 1
ATOM 655 C C . LYS A 1 85 ? 4.734 -8.438 -21.224 1.00 81.81 85 LYS A C 1
ATOM 657 O O . LYS A 1 85 ? 5.869 -8.681 -21.626 1.00 81.81 85 LYS A O 1
ATOM 662 N N . GLN A 1 86 ? 4.089 -7.313 -21.515 1.00 78.12 86 GLN A N 1
ATOM 663 C CA . GLN A 1 86 ? 4.611 -6.263 -22.387 1.00 78.12 86 GLN A CA 1
ATOM 664 C C . GLN A 1 86 ? 5.565 -5.334 -21.629 1.00 78.12 86 GLN A C 1
ATOM 666 O O . GLN A 1 86 ? 6.636 -5.012 -22.138 1.00 78.12 86 GLN A O 1
ATOM 671 N N . LEU A 1 87 ? 5.239 -5.009 -20.373 1.00 75.38 87 LEU A N 1
ATOM 672 C CA . LEU A 1 87 ? 6.069 -4.186 -19.486 1.00 75.38 87 LEU A CA 1
ATOM 673 C C . LEU A 1 87 ? 7.498 -4.729 -19.324 1.00 75.38 87 LEU A C 1
ATOM 675 O O . LEU A 1 87 ? 8.439 -3.951 -19.321 1.00 75.38 87 LEU A O 1
ATOM 679 N N . LYS A 1 88 ? 7.694 -6.056 -19.284 1.00 67.88 88 LYS A N 1
ATOM 680 C CA . LYS A 1 88 ? 9.036 -6.673 -19.192 1.00 67.88 88 LYS A CA 1
ATOM 681 C C . LYS A 1 88 ? 9.952 -6.365 -20.385 1.00 67.88 88 LYS A C 1
ATOM 683 O O . LYS A 1 88 ? 11.165 -6.510 -20.259 1.00 67.88 88 LYS A O 1
ATOM 688 N N . ARG A 1 89 ? 9.383 -6.030 -21.549 1.00 62.72 89 ARG A N 1
ATOM 689 C CA . ARG A 1 89 ? 10.129 -5.806 -22.803 1.00 62.72 89 ARG A CA 1
ATOM 690 C C . ARG A 1 89 ? 10.617 -4.366 -22.934 1.00 62.72 89 ARG A C 1
ATOM 692 O O . ARG A 1 89 ? 11.572 -4.114 -23.660 1.00 62.72 89 ARG A O 1
ATOM 699 N N . LEU A 1 90 ? 9.968 -3.441 -22.236 1.00 61.00 90 LEU A N 1
ATOM 700 C CA . LEU A 1 90 ? 10.316 -2.029 -22.197 1.00 61.00 90 LEU A CA 1
ATOM 701 C C . LEU A 1 90 ? 11.232 -1.819 -20.983 1.00 61.00 90 LEU A C 1
ATOM 703 O O . LEU A 1 90 ? 10.89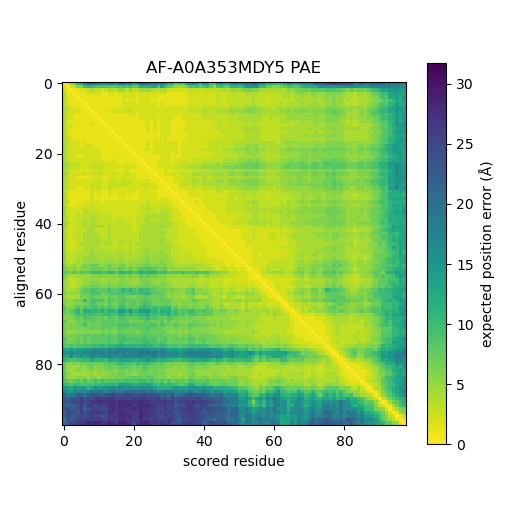5 -2.202 -19.869 1.00 61.00 90 LEU A O 1
ATOM 707 N N . GLY A 1 91 ? 12.445 -1.314 -21.209 1.00 58.00 91 GLY A N 1
ATOM 708 C CA . GLY A 1 91 ? 13.450 -1.125 -20.157 1.00 58.00 91 GLY A CA 1
ATOM 709 C C . GLY A 1 91 ? 13.025 -0.153 -19.042 1.00 58.00 91 GLY A C 1
ATOM 710 O O . GLY A 1 91 ? 11.923 0.382 -19.039 1.00 58.00 91 GLY A O 1
ATOM 711 N N . ARG A 1 92 ? 13.932 0.080 -18.080 1.00 55.22 92 ARG A N 1
ATOM 712 C CA . ARG A 1 92 ? 13.699 0.901 -16.874 1.00 55.22 92 ARG A CA 1
ATOM 713 C C . ARG A 1 92 ? 13.051 2.257 -17.194 1.00 55.22 92 ARG A C 1
ATOM 715 O O . ARG A 1 92 ? 13.600 3.021 -17.986 1.00 55.22 92 ARG A O 1
ATOM 722 N N . SER A 1 93 ? 11.979 2.594 -16.474 1.00 54.91 93 SER A N 1
ATOM 723 C CA . SER A 1 93 ? 11.567 3.991 -16.299 1.00 54.91 93 SER A CA 1
ATOM 724 C C . SER A 1 93 ? 12.699 4.744 -15.587 1.00 54.91 93 SER A C 1
ATOM 726 O O . SER A 1 93 ? 13.204 4.276 -14.568 1.00 54.91 93 SER A O 1
ATOM 728 N N . ARG A 1 94 ? 13.153 5.870 -16.151 1.00 52.84 94 ARG A N 1
ATOM 729 C CA . ARG A 1 94 ? 14.236 6.713 -15.599 1.00 52.84 94 ARG A CA 1
ATOM 730 C C . ARG A 1 94 ? 13.731 7.764 -14.597 1.00 52.84 94 ARG A C 1
ATOM 732 O O . ARG A 1 94 ? 14.461 8.701 -14.288 1.00 52.84 94 ARG A O 1
ATOM 739 N N . ILE A 1 95 ? 12.498 7.634 -14.116 1.00 53.09 95 ILE A N 1
ATOM 740 C CA . ILE A 1 95 ? 11.904 8.597 -13.185 1.00 53.09 95 ILE A CA 1
ATOM 741 C C . ILE A 1 95 ? 12.503 8.371 -11.792 1.00 53.09 95 ILE A C 1
ATOM 743 O O . ILE A 1 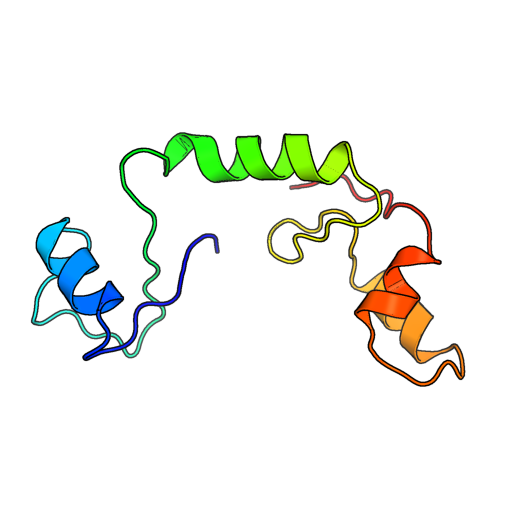95 ? 12.598 7.234 -11.326 1.00 53.09 95 ILE A O 1
ATOM 747 N N . ARG A 1 96 ? 12.974 9.450 -11.157 1.00 46.97 96 ARG A N 1
ATOM 748 C CA . ARG A 1 96 ? 13.384 9.425 -9.749 1.00 46.97 96 ARG A CA 1
ATOM 749 C C . ARG A 1 96 ? 12.117 9.322 -8.892 1.00 46.97 96 ARG A C 1
ATOM 751 O O . ARG A 1 96 ? 11.237 10.150 -9.105 1.00 46.97 96 ARG A O 1
ATOM 758 N N . PRO A 1 97 ? 12.020 8.356 -7.962 1.00 49.66 97 PRO A N 1
ATOM 759 C CA . PRO A 1 97 ? 10.874 8.278 -7.062 1.00 49.66 97 PRO A CA 1
ATOM 760 C C . PRO A 1 97 ? 10.784 9.559 -6.222 1.00 49.66 97 PRO A C 1
ATOM 762 O O . PRO A 1 97 ? 11.823 10.086 -5.810 1.00 49.66 97 PRO A O 1
ATOM 765 N N . MET A 1 98 ? 9.559 10.057 -6.032 1.00 46.91 98 MET A N 1
ATOM 766 C CA . MET A 1 98 ? 9.239 11.123 -5.076 1.00 46.91 98 MET A CA 1
ATOM 767 C C . MET A 1 98 ? 9.121 10.582 -3.656 1.00 46.91 98 MET A C 1
ATOM 769 O O . MET A 1 98 ? 8.674 9.421 -3.504 1.00 46.91 98 MET A O 1
#

Secondary structure (DSSP, 8-state):
--SEEP-TTSHHHHHHHHTTSS-TT---SS--EE--GGGTTTHHHHHHHHHHT-TT--BGGGTBS--HHHHHHHHHS---S-HHHHHTTS----PPP-